Protein AF-A0A3M1MT84-F1 (afdb_monomer_lite)

Radius of gyration: 19.03 Å; chains: 1; bounding box: 45×24×56 Å

Foldseek 3Di:
DFKWKDWAPDIDRDAPDKDWDDDPVDLKIKIKTWHAQPDDDVNAACQDDPDHPHDWQTWIWIWDDDPDTDTPDTFTFPDWDPDVRIMTMTIHPCVVLQVDWFWDWDQKDKPVRLCVRLPPDDDDDPDIDTPGIDTGDRDRSSVSD

Sequence (145 aa):
MVSEIQVGDFTFAGAAKVLATSSWETLTDTAQITFPRKIKWEGRNLASGADPLLKRLDPVTVSLGYGESEIIYQGYVRDIGADTPVTVSAEDAMYLLKQKEVSGSWKDATLSEVLGAICPIPFKVLREIQLGPVRLDKVNAAEAL

Secondary structure (DSSP, 8-state):
-EEEEEETTEEES--SEEEEE--TTSSS-EEEEEPPTT--BTTB-SS-SSS-SS-TT-EEEEEEESSS-EEEEEEEEEEE--SSS-EEEEE-THHHHTT-EEEEEEEEEEHHHHHHHH-SS----SS--EEEEEEEEEEETTT--

pLDDT: mean 83.12, std 10.2, range [52.5, 94.31]

Structure (mmCIF, N/CA/C/O backbone):
data_AF-A0A3M1MT84-F1
#
_entry.id   AF-A0A3M1MT84-F1
#
loop_
_atom_site.group_PDB
_atom_site.id
_atom_site.type_symbol
_atom_site.label_atom_id
_atom_site.label_alt_id
_atom_site.label_comp_id
_atom_site.label_asym_id
_atom_site.label_entity_id
_atom_site.label_seq_id
_atom_site.pdbx_PDB_ins_code
_atom_site.Cartn_x
_atom_site.Cartn_y
_atom_site.Cartn_z
_atom_site.occupancy
_atom_site.B_iso_or_equiv
_atom_site.auth_seq_id
_atom_site.auth_comp_id
_atom_site.auth_asym_id
_atom_site.auth_atom_id
_atom_site.pdbx_PDB_model_num
ATOM 1 N N . MET A 1 1 ? 23.561 -3.990 -9.602 1.00 61.94 1 MET A N 1
ATOM 2 C CA . MET A 1 1 ? 22.319 -3.491 -8.987 1.00 61.94 1 MET A CA 1
ATOM 3 C C . MET A 1 1 ? 21.226 -4.432 -9.433 1.00 61.94 1 MET A C 1
ATOM 5 O O . MET A 1 1 ? 21.012 -4.541 -10.634 1.00 61.94 1 MET A O 1
ATOM 9 N N . VAL A 1 2 ? 20.660 -5.190 -8.502 1.00 65.88 2 VAL A N 1
ATOM 10 C CA . VAL A 1 2 ? 19.512 -6.057 -8.764 1.00 65.88 2 VAL A CA 1
ATOM 11 C C . VAL A 1 2 ? 18.292 -5.278 -8.304 1.00 65.88 2 VAL A C 1
ATOM 13 O O . VAL A 1 2 ? 18.259 -4.773 -7.181 1.00 65.88 2 VAL A O 1
ATOM 16 N N . SER A 1 3 ? 17.343 -5.102 -9.212 1.00 80.38 3 SER A N 1
ATOM 17 C CA . SER A 1 3 ? 16.058 -4.487 -8.922 1.00 80.38 3 SER A CA 1
ATOM 18 C C . SER A 1 3 ? 14.975 -5.419 -9.416 1.00 80.38 3 SER A C 1
ATOM 20 O O . SER A 1 3 ? 14.953 -5.762 -10.596 1.00 80.38 3 SER A O 1
ATOM 22 N N . GLU A 1 4 ? 14.090 -5.813 -8.519 1.00 86.56 4 GLU A N 1
ATOM 23 C CA . GLU A 1 4 ? 12.916 -6.603 -8.842 1.00 86.56 4 GLU A CA 1
ATOM 24 C C . GLU A 1 4 ? 11.696 -5.843 -8.343 1.00 86.56 4 GLU A C 1
ATOM 26 O O . GLU A 1 4 ? 11.588 -5.493 -7.169 1.00 86.56 4 GLU A O 1
ATOM 31 N N . ILE A 1 5 ? 10.809 -5.511 -9.272 1.00 89.00 5 ILE A N 1
ATOM 32 C CA . ILE A 1 5 ? 9.588 -4.770 -8.987 1.00 89.00 5 ILE A CA 1
ATOM 33 C C . ILE A 1 5 ? 8.434 -5.648 -9.426 1.00 89.00 5 ILE A C 1
ATOM 35 O O . ILE A 1 5 ? 8.277 -5.906 -10.617 1.00 89.00 5 ILE A O 1
ATOM 39 N N . GLN A 1 6 ? 7.625 -6.086 -8.475 1.00 89.44 6 GLN A N 1
ATOM 40 C CA . GLN A 1 6 ? 6.417 -6.846 -8.741 1.00 89.44 6 GLN A CA 1
ATOM 41 C C . GLN A 1 6 ? 5.205 -5.930 -8.589 1.00 89.44 6 GLN A C 1
ATOM 43 O O . GLN A 1 6 ? 5.086 -5.227 -7.586 1.00 89.44 6 GLN A O 1
ATOM 48 N N . VAL A 1 7 ? 4.316 -5.932 -9.580 1.00 88.62 7 VAL A N 1
ATOM 49 C CA . VAL A 1 7 ? 3.013 -5.262 -9.517 1.00 88.62 7 VAL A CA 1
ATOM 50 C C . VAL A 1 7 ? 1.957 -6.236 -10.026 1.00 88.62 7 VAL A C 1
ATOM 52 O O . VAL A 1 7 ? 1.962 -6.594 -11.205 1.00 88.62 7 VAL A O 1
ATOM 55 N N . GLY A 1 8 ? 1.077 -6.685 -9.132 1.00 87.31 8 GLY A N 1
ATOM 56 C CA . GLY A 1 8 ? 0.122 -7.753 -9.416 1.00 87.31 8 GLY A CA 1
ATOM 57 C C . GLY A 1 8 ? 0.838 -9.029 -9.858 1.00 87.31 8 GLY A C 1
ATOM 58 O O . GLY A 1 8 ? 1.747 -9.519 -9.181 1.00 87.31 8 GLY A O 1
ATOM 59 N N . ASP A 1 9 ? 0.451 -9.526 -11.030 1.00 85.12 9 ASP A N 1
ATOM 60 C CA . ASP A 1 9 ? 1.017 -10.732 -11.643 1.00 85.12 9 ASP A CA 1
ATOM 61 C C . ASP A 1 9 ? 2.282 -10.457 -12.483 1.00 85.12 9 ASP A C 1
ATOM 63 O O . ASP A 1 9 ? 2.843 -11.374 -13.086 1.00 85.12 9 ASP A O 1
ATOM 67 N N . PHE A 1 10 ? 2.744 -9.203 -12.554 1.00 84.75 10 PHE A N 1
ATOM 68 C CA . PHE A 1 10 ? 3.844 -8.794 -13.428 1.00 84.75 10 PHE A CA 1
ATOM 69 C C . PHE A 1 10 ? 5.119 -8.491 -12.647 1.00 84.75 10 PHE A C 1
ATOM 71 O O . PHE A 1 10 ? 5.107 -7.713 -11.693 1.00 84.75 10 PHE A O 1
ATOM 78 N N . THR A 1 11 ? 6.239 -9.032 -13.129 1.00 85.88 11 THR A N 1
ATOM 79 C CA . THR A 1 11 ? 7.577 -8.762 -12.590 1.00 85.88 11 THR A CA 1
ATOM 80 C C . THR A 1 11 ? 8.404 -7.958 -13.586 1.00 85.88 11 THR A C 1
ATOM 82 O O . THR A 1 11 ? 8.573 -8.337 -14.746 1.00 85.88 11 THR A O 1
ATOM 85 N N . PHE A 1 12 ? 8.971 -6.853 -13.115 1.00 84.06 12 PHE A N 1
ATOM 86 C CA . PHE A 1 12 ? 9.827 -5.954 -13.873 1.00 84.06 12 PHE A CA 1
ATOM 87 C C . PHE A 1 12 ? 11.248 -5.994 -13.309 1.00 84.06 12 PHE A C 1
ATOM 89 O O . PHE A 1 12 ? 11.468 -5.755 -12.123 1.00 84.06 12 PHE A O 1
ATOM 96 N N . ALA A 1 13 ? 12.232 -6.215 -14.184 1.00 81.69 13 ALA A N 1
ATOM 97 C CA . ALA A 1 13 ? 13.655 -6.227 -13.824 1.00 81.69 13 ALA A CA 1
ATOM 98 C C . ALA A 1 13 ? 14.232 -4.828 -13.508 1.00 81.69 13 ALA A C 1
ATOM 100 O O . ALA A 1 13 ? 15.421 -4.681 -13.227 1.00 81.69 13 ALA A O 1
ATOM 101 N N . GLY A 1 14 ? 13.417 -3.775 -13.604 1.00 79.50 14 GLY A N 1
ATOM 102 C CA . GLY A 1 14 ? 13.818 -2.416 -13.269 1.00 79.50 14 GLY A CA 1
ATOM 103 C C . GLY A 1 14 ? 12.774 -1.370 -13.647 1.00 79.50 14 GLY A C 1
ATOM 104 O O . GLY A 1 14 ? 11.889 -1.603 -14.471 1.00 79.50 14 GLY A O 1
ATOM 105 N N . ALA A 1 15 ? 12.911 -0.191 -13.049 1.00 84.75 15 ALA A N 1
ATOM 106 C CA . ALA A 1 15 ? 12.121 0.998 -13.344 1.00 84.75 15 ALA A CA 1
ATOM 107 C C . ALA A 1 15 ? 13.047 2.175 -13.667 1.00 84.75 15 ALA A C 1
ATOM 109 O O . ALA A 1 15 ? 14.227 2.174 -13.320 1.00 84.75 15 ALA A O 1
ATOM 110 N N . ALA A 1 16 ? 12.512 3.194 -14.338 1.00 86.38 16 ALA A N 1
ATOM 111 C CA . ALA A 1 16 ? 13.265 4.410 -14.629 1.00 86.38 16 ALA A CA 1
ATOM 112 C C . ALA A 1 16 ? 13.497 5.239 -13.357 1.00 86.38 16 ALA A C 1
ATOM 114 O O . ALA A 1 16 ? 14.531 5.889 -13.219 1.00 86.38 16 ALA A O 1
ATOM 115 N N . LYS A 1 17 ? 12.531 5.221 -12.434 1.00 88.12 17 LYS A N 1
ATOM 116 C CA . LYS A 1 17 ? 12.632 5.880 -11.134 1.00 88.12 17 LYS A CA 1
ATOM 117 C C . LYS A 1 17 ? 11.783 5.137 -10.113 1.00 88.12 17 LYS A C 1
ATOM 119 O O . LYS A 1 17 ? 10.658 4.755 -10.420 1.00 88.12 17 LYS A O 1
ATOM 124 N N . VAL A 1 18 ? 12.316 4.981 -8.909 1.00 89.75 18 VAL A N 1
ATOM 125 C CA . VAL A 1 18 ? 11.581 4.504 -7.738 1.00 89.75 18 VAL A CA 1
ATOM 126 C C . VAL A 1 18 ? 11.800 5.517 -6.624 1.00 89.75 18 VAL A C 1
ATOM 128 O O . VAL A 1 18 ? 12.937 5.894 -6.346 1.00 89.75 18 VAL A O 1
ATOM 131 N N . LEU A 1 19 ? 10.715 5.979 -6.018 1.00 91.00 19 LEU A N 1
ATOM 132 C CA . LEU A 1 19 ? 10.727 6.801 -4.815 1.00 91.00 19 LEU A CA 1
ATOM 133 C C . LEU A 1 19 ? 9.855 6.105 -3.781 1.00 91.00 19 LEU A C 1
ATOM 135 O O . LEU A 1 19 ? 8.657 5.994 -4.004 1.00 91.00 19 LEU A O 1
ATOM 139 N N . ALA A 1 20 ? 10.447 5.643 -2.687 1.00 91.44 20 ALA A N 1
ATOM 140 C CA . ALA A 1 20 ? 9.719 5.157 -1.524 1.00 91.44 20 ALA A CA 1
ATOM 141 C C . ALA A 1 20 ? 9.945 6.146 -0.378 1.00 91.44 20 ALA A C 1
ATOM 143 O O . ALA A 1 20 ? 11.086 6.530 -0.109 1.00 91.44 20 ALA A O 1
ATOM 144 N N . THR A 1 21 ? 8.863 6.571 0.262 1.00 91.44 21 THR A N 1
ATOM 145 C CA . THR A 1 21 ? 8.881 7.539 1.357 1.00 91.44 21 THR A CA 1
ATOM 146 C C . THR A 1 21 ? 8.179 6.925 2.553 1.00 91.44 21 THR A C 1
ATOM 148 O O . THR A 1 21 ? 6.998 6.585 2.460 1.00 91.44 21 THR A O 1
ATOM 151 N N . SER A 1 22 ? 8.907 6.841 3.665 1.00 89.06 22 SER A N 1
ATOM 152 C CA . SER A 1 22 ? 8.388 6.465 4.976 1.00 89.06 22 SER A CA 1
ATOM 153 C C . SER A 1 22 ? 8.663 7.590 5.967 1.00 89.06 22 SER A C 1
ATOM 155 O O . SER A 1 22 ? 9.742 8.191 5.949 1.00 89.06 22 SER A O 1
ATOM 157 N N . SER A 1 23 ? 7.673 7.923 6.789 1.00 86.75 23 SER A N 1
ATOM 158 C CA . SER A 1 23 ? 7.779 8.967 7.806 1.00 86.75 23 SER A CA 1
ATOM 159 C C . SER A 1 23 ? 6.880 8.647 8.989 1.00 86.75 23 SER A C 1
ATOM 161 O O . SER A 1 23 ? 5.754 8.200 8.815 1.00 86.75 23 SER A O 1
ATOM 163 N N . TRP A 1 24 ? 7.354 8.965 10.193 1.00 83.75 24 TRP A N 1
ATOM 164 C CA . TRP A 1 24 ? 6.570 8.867 11.426 1.00 83.75 24 TRP A CA 1
ATOM 165 C C . TRP A 1 24 ? 5.426 9.884 11.502 1.00 83.75 24 TRP A C 1
ATOM 167 O O . TRP A 1 24 ? 4.492 9.701 12.275 1.00 83.75 24 TRP A O 1
ATOM 177 N N . GLU A 1 25 ? 5.500 10.966 10.723 1.00 83.75 25 GLU A N 1
ATOM 178 C CA . GLU A 1 25 ? 4.455 11.996 10.674 1.00 83.75 25 GLU A CA 1
ATOM 179 C C . GLU A 1 25 ? 3.272 11.578 9.793 1.00 83.75 25 GLU A C 1
ATOM 181 O O . GLU A 1 25 ? 2.168 12.105 9.929 1.00 83.75 25 GLU A O 1
ATOM 186 N N . THR A 1 26 ? 3.497 10.640 8.870 1.00 82.75 26 THR A N 1
ATOM 187 C CA . THR A 1 26 ? 2.481 10.153 7.940 1.00 82.75 26 THR A CA 1
ATOM 188 C C . THR A 1 26 ? 2.006 8.778 8.365 1.00 82.75 26 THR A C 1
ATOM 190 O O . THR A 1 26 ? 2.811 7.877 8.550 1.00 82.75 26 THR A O 1
ATOM 193 N N . LEU A 1 27 ? 0.689 8.585 8.432 1.00 82.12 27 LEU A N 1
ATOM 194 C CA . LEU A 1 27 ? 0.087 7.295 8.789 1.00 82.12 27 LEU A CA 1
ATOM 195 C C . LEU A 1 27 ? 0.434 6.163 7.803 1.00 82.12 27 LEU A C 1
ATOM 197 O O . LEU A 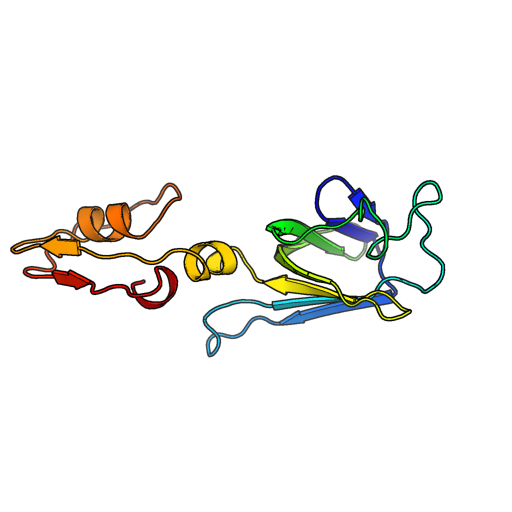1 27 ? 0.268 4.996 8.134 1.00 82.12 27 LEU A O 1
ATOM 201 N N . THR A 1 28 ? 0.852 6.509 6.582 1.00 87.69 28 THR A N 1
ATOM 202 C CA . THR A 1 28 ? 1.072 5.550 5.495 1.00 87.69 28 THR A CA 1
ATOM 203 C C . THR A 1 28 ? 2.326 5.832 4.713 1.00 87.69 28 THR A C 1
ATOM 205 O O . THR A 1 28 ? 2.525 6.965 4.258 1.00 87.69 28 THR A O 1
ATOM 208 N N . ASP A 1 29 ? 3.0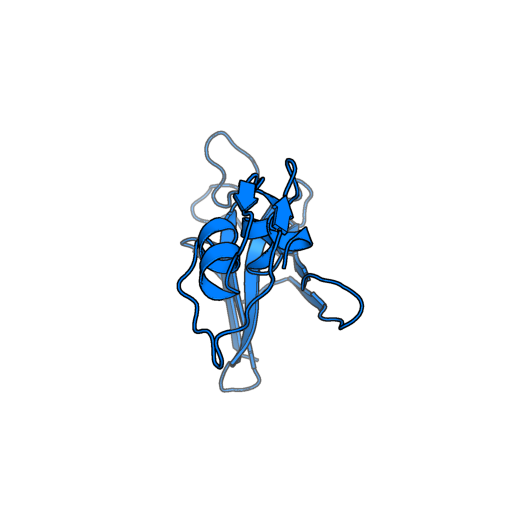72 4.772 4.441 1.00 91.69 29 ASP A N 1
ATOM 209 C CA . ASP A 1 29 ? 4.190 4.809 3.518 1.00 91.69 29 ASP A CA 1
ATOM 210 C C . ASP A 1 29 ? 3.686 4.879 2.073 1.00 91.69 29 ASP A C 1
ATOM 212 O O . ASP A 1 29 ? 2.680 4.271 1.684 1.00 91.69 29 ASP A O 1
ATOM 216 N N . THR A 1 30 ? 4.412 5.625 1.247 1.00 93.31 30 THR A N 1
ATOM 217 C CA . THR A 1 30 ? 4.051 5.849 -0.157 1.00 93.31 30 THR A CA 1
ATOM 218 C C . THR A 1 30 ? 5.192 5.445 -1.071 1.00 93.31 30 THR A C 1
ATOM 220 O O . THR A 1 30 ? 6.363 5.646 -0.746 1.00 93.31 30 THR A O 1
ATOM 223 N N . ALA A 1 31 ? 4.854 4.914 -2.243 1.00 93.38 31 ALA A N 1
ATOM 224 C CA . ALA A 1 31 ? 5.823 4.672 -3.296 1.00 93.38 31 ALA A CA 1
ATOM 225 C C . ALA A 1 31 ? 5.344 5.215 -4.642 1.00 93.38 31 ALA A C 1
ATOM 227 O O . ALA A 1 31 ? 4.166 5.145 -4.988 1.00 93.38 31 ALA A O 1
ATOM 228 N N . GLN A 1 32 ? 6.282 5.739 -5.425 1.00 92.81 32 GLN A N 1
ATOM 229 C CA . GLN A 1 32 ? 6.085 6.102 -6.821 1.00 92.81 32 GLN A CA 1
ATOM 230 C C . GLN A 1 32 ? 7.088 5.358 -7.691 1.00 92.81 32 GLN A C 1
ATOM 232 O O . GLN A 1 32 ? 8.303 5.483 -7.519 1.00 92.81 32 GLN A O 1
ATOM 237 N N . ILE A 1 33 ? 6.562 4.604 -8.650 1.00 90.12 33 ILE A N 1
ATOM 238 C CA . ILE A 1 33 ? 7.334 3.798 -9.591 1.00 90.12 33 ILE A CA 1
ATOM 239 C C . ILE A 1 33 ? 7.075 4.344 -10.992 1.00 90.12 33 ILE A C 1
ATOM 241 O O . ILE A 1 33 ? 5.957 4.276 -11.500 1.00 90.12 33 ILE A O 1
ATOM 245 N N . THR A 1 34 ? 8.106 4.886 -11.633 1.00 88.81 34 THR A N 1
ATOM 246 C CA . THR A 1 34 ? 8.027 5.389 -13.008 1.00 88.81 34 THR A CA 1
ATOM 247 C C . THR A 1 34 ? 8.661 4.389 -13.964 1.00 88.81 34 THR A C 1
ATOM 249 O O . THR A 1 34 ? 9.857 4.093 -13.883 1.00 88.81 34 THR A O 1
ATOM 252 N N . PHE A 1 35 ? 7.875 3.909 -14.920 1.00 84.19 35 PHE A N 1
ATOM 253 C CA . PHE A 1 35 ? 8.307 2.959 -15.937 1.00 84.19 35 PHE A CA 1
ATOM 254 C C . PHE A 1 35 ? 8.848 3.669 -17.188 1.00 84.19 35 PHE A C 1
ATOM 256 O O . PHE A 1 35 ? 8.332 4.711 -17.588 1.00 84.19 35 PHE A O 1
ATOM 263 N N . PRO A 1 36 ? 9.877 3.132 -17.863 1.00 80.56 36 PRO A N 1
ATOM 264 C CA . PRO A 1 36 ? 10.394 3.724 -19.093 1.00 80.56 36 PRO A CA 1
ATOM 265 C C . PRO A 1 36 ? 9.356 3.735 -20.232 1.00 80.56 36 PRO A C 1
ATOM 267 O O . PRO A 1 36 ? 8.529 2.837 -20.370 1.00 80.56 36 PRO A O 1
ATOM 270 N N . ARG A 1 37 ? 9.447 4.741 -21.119 1.00 68.06 37 ARG A N 1
ATOM 271 C CA . ARG A 1 37 ? 8.473 5.044 -22.196 1.00 68.06 37 ARG A CA 1
ATOM 272 C C . ARG A 1 37 ? 8.168 3.909 -23.194 1.00 68.06 37 ARG A C 1
ATOM 274 O O . ARG A 1 37 ? 7.253 4.055 -23.996 1.00 68.06 37 ARG A O 1
ATOM 281 N N . LYS A 1 38 ? 8.945 2.823 -23.211 1.00 60.59 38 LYS A N 1
ATOM 282 C CA . LYS A 1 38 ? 8.845 1.732 -24.200 1.00 60.59 38 LYS A CA 1
ATOM 283 C C . LYS A 1 38 ? 8.443 0.381 -23.601 1.00 60.59 38 LYS A C 1
ATOM 285 O O . LYS A 1 38 ? 8.669 -0.640 -24.243 1.00 60.59 38 LYS A O 1
ATOM 290 N N . ILE A 1 39 ? 7.846 0.342 -22.411 1.00 62.19 39 ILE A N 1
ATOM 291 C CA . ILE A 1 39 ? 7.312 -0.922 -21.892 1.00 62.19 39 ILE A CA 1
ATOM 292 C C . ILE A 1 39 ? 5.950 -1.185 -22.540 1.00 62.19 39 ILE A C 1
ATOM 294 O O . ILE A 1 39 ? 4.917 -0.695 -22.096 1.00 62.19 39 ILE A O 1
ATOM 298 N N . LYS A 1 40 ? 5.974 -1.950 -23.633 1.00 56.69 40 LYS A N 1
ATOM 299 C CA . LYS A 1 40 ? 4.821 -2.724 -24.096 1.00 56.69 40 LYS A CA 1
ATOM 300 C C . LYS A 1 40 ? 5.023 -4.135 -23.569 1.00 56.69 40 LYS A C 1
ATOM 302 O O . LYS A 1 40 ? 5.986 -4.784 -23.969 1.00 56.69 40 LYS A O 1
ATOM 307 N N . TRP A 1 41 ? 4.151 -4.593 -22.683 1.00 58.66 41 TRP A N 1
ATOM 308 C CA . TRP A 1 41 ? 4.163 -5.983 -22.237 1.00 58.66 41 TRP A CA 1
ATOM 309 C C . TRP A 1 41 ? 3.155 -6.746 -23.097 1.00 58.66 41 TRP A C 1
ATOM 311 O O . TRP A 1 41 ? 1.987 -6.368 -23.155 1.00 58.66 41 TRP A O 1
ATOM 321 N N . GLU A 1 42 ? 3.627 -7.724 -23.874 1.00 52.56 42 GLU A N 1
ATOM 322 C CA . GLU A 1 42 ? 2.797 -8.543 -24.781 1.00 52.56 42 GLU A CA 1
ATOM 323 C C . GLU A 1 42 ? 1.899 -7.745 -25.756 1.00 52.56 42 GLU A C 1
ATOM 325 O O . GLU A 1 42 ? 0.800 -8.157 -26.118 1.00 52.56 42 GLU A O 1
ATOM 330 N N . GLY A 1 43 ? 2.346 -6.560 -26.188 1.00 54.72 43 GLY A N 1
ATOM 331 C CA . GLY A 1 43 ? 1.576 -5.697 -27.094 1.00 54.72 43 GLY A CA 1
ATOM 332 C C . GLY A 1 43 ? 0.423 -4.923 -26.437 1.00 54.72 43 GLY A C 1
ATOM 333 O O . GLY A 1 43 ? -0.255 -4.168 -27.134 1.00 54.72 43 GLY A O 1
ATOM 334 N N . ARG A 1 44 ? 0.234 -5.045 -25.115 1.00 57.47 44 ARG A N 1
ATOM 335 C CA . ARG A 1 44 ? -0.742 -4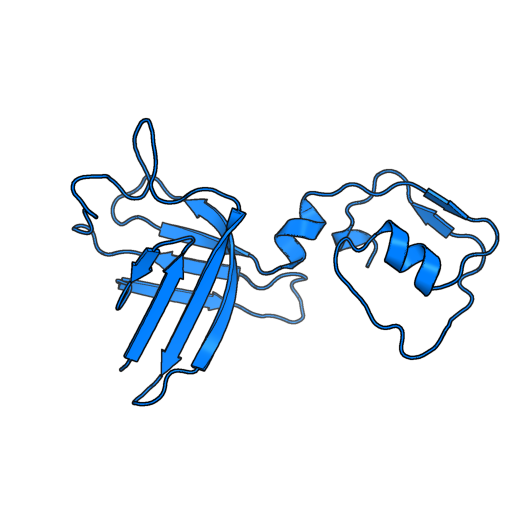.285 -24.320 1.00 57.47 44 ARG A CA 1
ATOM 336 C C . ARG A 1 44 ? -0.074 -3.099 -23.616 1.00 57.47 44 ARG A C 1
ATOM 338 O O . ARG A 1 44 ? 1.115 -3.130 -23.288 1.00 57.47 44 ARG A O 1
ATOM 345 N N . ASN A 1 45 ? -0.840 -2.030 -23.406 1.00 62.91 45 ASN A N 1
ATOM 346 C CA . ASN A 1 45 ? -0.386 -0.882 -22.623 1.00 62.91 45 ASN A CA 1
ATOM 347 C C . ASN A 1 45 ? -0.554 -1.178 -21.126 1.00 62.91 45 ASN A C 1
ATOM 349 O O . ASN A 1 45 ? -1.549 -1.773 -20.720 1.00 62.91 45 ASN A O 1
ATOM 353 N N . LEU A 1 46 ? 0.379 -0.692 -20.306 1.00 65.38 46 LEU A N 1
ATOM 354 C CA . LEU A 1 46 ? 0.356 -0.863 -18.847 1.00 65.38 46 LEU A CA 1
ATOM 355 C C . LEU A 1 46 ? -0.899 -0.263 -18.185 1.00 65.38 46 LEU A C 1
ATOM 357 O O . LEU A 1 46 ? -1.440 -0.857 -17.260 1.00 65.38 46 LEU A O 1
ATOM 361 N N . ALA A 1 47 ? -1.358 0.894 -18.676 1.00 58.97 47 ALA A N 1
ATOM 362 C CA . ALA A 1 47 ? -2.375 1.721 -18.018 1.00 58.97 47 ALA A CA 1
ATOM 363 C C . ALA A 1 47 ? -3.620 2.033 -18.873 1.00 58.97 47 ALA A C 1
ATOM 365 O O . ALA A 1 47 ? -4.592 2.576 -18.358 1.00 58.97 47 ALA A O 1
ATOM 366 N N . SER A 1 48 ? -3.606 1.764 -20.185 1.00 54.22 48 SER A N 1
ATOM 367 C CA . SER A 1 48 ? -4.606 2.334 -21.109 1.00 54.22 48 SER A CA 1
ATOM 368 C C . SER A 1 48 ? -5.175 1.307 -22.089 1.00 54.22 48 SER A C 1
ATOM 370 O O . SER A 1 48 ? -4.464 0.810 -22.961 1.00 54.22 48 SER A O 1
ATOM 372 N N . GLY A 1 49 ? -6.476 1.033 -21.992 1.00 55.59 49 GLY A N 1
ATOM 373 C CA . GLY A 1 49 ? -7.208 0.110 -22.863 1.00 55.59 49 GLY A CA 1
ATOM 374 C C . GLY A 1 49 ? -8.447 -0.466 -22.171 1.00 55.59 49 GLY A C 1
ATOM 375 O O . GLY A 1 49 ? -8.740 -0.106 -21.036 1.00 55.59 49 GLY A O 1
ATOM 376 N N . ALA A 1 50 ? -9.166 -1.366 -22.848 1.00 52.50 50 ALA A N 1
ATOM 377 C CA . ALA A 1 50 ? -10.324 -2.065 -22.275 1.00 52.50 50 ALA A CA 1
ATOM 378 C C . ALA A 1 50 ? -9.944 -3.101 -21.191 1.00 52.50 50 ALA A C 1
ATOM 380 O O . ALA A 1 50 ? -10.792 -3.470 -20.386 1.00 52.50 50 ALA A O 1
ATOM 381 N N . ASP A 1 51 ? -8.679 -3.539 -21.158 1.00 58.78 51 ASP A N 1
ATOM 382 C CA . ASP A 1 51 ? -8.108 -4.432 -20.139 1.00 58.78 51 ASP A CA 1
ATOM 383 C C . ASP A 1 51 ? -6.689 -3.945 -19.778 1.00 58.78 51 ASP A C 1
ATOM 385 O O . ASP A 1 51 ? -5.712 -4.361 -20.412 1.00 58.78 51 ASP A O 1
ATOM 389 N N . PRO A 1 52 ? -6.562 -2.966 -18.860 1.00 68.06 52 PRO A N 1
ATOM 390 C CA . PRO A 1 52 ? -5.260 -2.501 -18.398 1.00 68.06 52 PRO A CA 1
ATOM 391 C C . PRO A 1 52 ? -4.563 -3.624 -17.626 1.00 68.06 52 PRO A C 1
ATOM 393 O O . PRO A 1 52 ? -5.194 -4.330 -16.838 1.00 68.06 52 PRO A O 1
ATOM 396 N N . LEU A 1 53 ? -3.259 -3.784 -17.863 1.00 73.81 53 LEU A N 1
ATOM 397 C CA . LEU A 1 53 ? -2.455 -4.814 -17.200 1.00 73.81 53 LEU A CA 1
ATOM 398 C C . LEU A 1 53 ? -2.356 -4.569 -15.695 1.00 73.81 53 LEU A C 1
ATOM 400 O O . LEU A 1 53 ? -2.388 -5.516 -14.923 1.00 73.81 53 LEU A O 1
ATOM 404 N N . LEU A 1 54 ? -2.249 -3.301 -15.302 1.00 82.69 54 LEU A N 1
ATOM 405 C CA . LEU A 1 54 ? -2.182 -2.892 -13.907 1.00 82.69 54 LEU A CA 1
ATOM 406 C C . LEU A 1 54 ? -3.527 -2.310 -13.482 1.00 82.69 54 LEU A C 1
ATOM 408 O O . LEU A 1 54 ? -4.139 -1.520 -14.212 1.00 82.69 54 LEU A O 1
ATOM 412 N N . LYS A 1 55 ? -3.981 -2.678 -12.289 1.00 86.06 55 LYS A N 1
ATOM 413 C CA . LYS A 1 55 ? -5.253 -2.248 -11.708 1.00 86.06 55 LYS A CA 1
ATOM 414 C C . LYS A 1 55 ? -5.015 -1.661 -10.321 1.00 86.06 55 LYS A C 1
ATOM 416 O O . LYS A 1 55 ? -4.001 -1.896 -9.666 1.00 86.06 55 LYS A O 1
ATOM 421 N N . ARG A 1 56 ? -5.960 -0.832 -9.870 1.00 88.69 56 ARG A N 1
ATOM 422 C CA . ARG A 1 56 ? -5.982 -0.400 -8.465 1.00 88.69 56 ARG A CA 1
ATOM 423 C C . ARG A 1 56 ? -6.143 -1.626 -7.575 1.00 88.69 56 ARG A C 1
ATOM 425 O O . ARG A 1 56 ? -6.827 -2.561 -7.977 1.00 88.69 56 ARG A O 1
ATOM 432 N N . LEU A 1 57 ? -5.569 -1.562 -6.374 1.00 89.00 57 LEU A N 1
ATOM 433 C CA . LEU A 1 57 ? -5.479 -2.663 -5.408 1.00 89.00 57 LEU A CA 1
ATOM 434 C C . LEU A 1 57 ? -4.534 -3.807 -5.799 1.00 89.00 57 LEU A C 1
ATOM 436 O O . LEU A 1 57 ? -4.415 -4.751 -5.021 1.00 89.00 57 LEU A O 1
ATOM 440 N N . ASP A 1 58 ? -3.819 -3.729 -6.924 1.00 91.44 58 ASP A N 1
ATOM 441 C CA . ASP A 1 58 ? -2.787 -4.727 -7.213 1.00 91.44 58 ASP A CA 1
ATOM 442 C C . ASP A 1 58 ? -1.666 -4.647 -6.164 1.00 91.44 58 ASP A C 1
ATOM 444 O O . ASP A 1 58 ? -1.229 -3.539 -5.830 1.00 91.44 58 ASP A O 1
ATOM 448 N N . PRO A 1 59 ? -1.186 -5.785 -5.630 1.00 92.81 59 PRO A N 1
ATOM 449 C CA . PRO A 1 59 ? -0.072 -5.799 -4.693 1.00 92.81 59 PRO A CA 1
ATOM 450 C C . PRO A 1 59 ? 1.209 -5.325 -5.381 1.00 92.81 59 PRO A C 1
ATOM 452 O O . PRO A 1 59 ? 1.480 -5.668 -6.531 1.00 92.81 59 PRO A O 1
ATOM 455 N N . VAL A 1 60 ? 2.005 -4.542 -4.664 1.00 93.50 60 VAL A N 1
ATOM 456 C CA . VAL A 1 60 ? 3.271 -3.979 -5.128 1.00 93.50 60 VAL A CA 1
ATOM 457 C C . VAL A 1 60 ? 4.366 -4.402 -4.165 1.00 93.50 60 VAL A C 1
ATOM 459 O O . VAL A 1 60 ? 4.269 -4.135 -2.968 1.00 93.50 60 VAL A O 1
ATOM 462 N N . THR A 1 61 ? 5.431 -4.985 -4.700 1.00 93.75 61 THR A N 1
ATOM 463 C CA . THR A 1 61 ? 6.653 -5.290 -3.952 1.00 93.75 61 THR A CA 1
ATOM 464 C C . THR A 1 61 ? 7.833 -4.695 -4.695 1.00 93.75 61 THR A C 1
ATOM 466 O O . THR A 1 61 ? 8.000 -4.914 -5.896 1.00 93.75 61 THR A O 1
ATOM 469 N N . VAL A 1 62 ? 8.657 -3.930 -3.986 1.00 92.06 62 VAL A N 1
ATOM 470 C CA . VAL A 1 62 ? 9.882 -3.352 -4.534 1.00 92.06 62 VAL A CA 1
ATOM 471 C C . VAL A 1 62 ? 11.064 -3.912 -3.765 1.00 92.06 62 VAL A C 1
ATOM 473 O O . VAL A 1 62 ? 11.235 -3.622 -2.580 1.00 92.06 62 VAL A O 1
ATOM 476 N N . SER A 1 63 ? 11.901 -4.658 -4.476 1.00 91.94 63 SER A N 1
ATOM 477 C CA . SER A 1 63 ? 13.131 -5.237 -3.959 1.0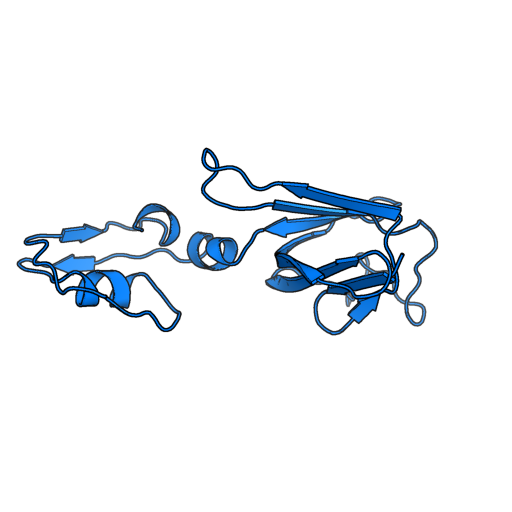0 91.94 63 SER A CA 1
ATOM 478 C C . SER A 1 63 ? 14.331 -4.612 -4.660 1.00 91.94 63 SER A C 1
ATOM 480 O O . SER A 1 63 ? 14.433 -4.655 -5.889 1.00 91.94 63 SER A O 1
ATOM 482 N N . LEU A 1 64 ? 15.252 -4.024 -3.899 1.00 89.62 64 LEU A N 1
ATOM 483 C CA . LEU A 1 64 ? 16.465 -3.395 -4.428 1.00 89.62 64 LEU A CA 1
ATOM 484 C C . LEU A 1 64 ? 17.697 -3.910 -3.684 1.00 89.62 64 LEU A C 1
ATOM 486 O O . LEU A 1 64 ? 17.643 -4.192 -2.491 1.00 89.62 64 LEU A O 1
ATOM 490 N N . GLY A 1 65 ? 18.834 -3.982 -4.376 1.00 85.56 65 GLY A N 1
ATOM 491 C CA . GLY A 1 65 ? 20.107 -4.247 -3.716 1.00 85.56 65 GLY A CA 1
ATOM 492 C C . GLY A 1 65 ? 21.330 -4.276 -4.630 1.00 85.56 65 GLY A C 1
ATOM 493 O O . GLY A 1 65 ? 21.255 -4.253 -5.867 1.00 85.56 65 GLY A O 1
ATOM 494 N N . TYR A 1 66 ? 22.503 -4.305 -4.004 1.00 82.62 66 TYR A N 1
ATOM 495 C CA . TYR A 1 66 ? 23.797 -4.415 -4.675 1.00 82.62 66 TYR A CA 1
ATOM 496 C C . TYR A 1 66 ? 24.325 -5.848 -4.539 1.00 82.62 66 TYR A C 1
ATOM 498 O O . TYR A 1 66 ? 25.206 -6.115 -3.733 1.00 82.62 66 TYR A O 1
ATOM 506 N N . GLY A 1 67 ? 23.785 -6.766 -5.345 1.00 82.06 67 GLY A N 1
ATOM 507 C CA . GLY A 1 67 ? 24.097 -8.197 -5.272 1.00 82.06 67 GLY A CA 1
ATOM 508 C C . GLY A 1 67 ? 22.855 -8.967 -4.849 1.00 82.06 67 GLY A C 1
ATOM 509 O O . GLY A 1 67 ? 22.058 -9.330 -5.709 1.00 82.06 67 GLY A O 1
ATOM 510 N N . GLU A 1 68 ? 22.670 -9.142 -3.544 1.00 83.06 68 GLU A N 1
ATOM 511 C CA . GLU A 1 68 ? 21.413 -9.623 -2.960 1.00 83.06 68 GLU A CA 1
ATOM 512 C C . GLU A 1 68 ? 20.400 -8.472 -2.876 1.00 83.06 68 GLU A C 1
ATOM 514 O O . GLU A 1 68 ? 20.780 -7.324 -2.633 1.00 83.06 68 GLU A O 1
ATOM 519 N N . SER A 1 69 ? 19.126 -8.760 -3.147 1.00 85.12 69 SER A N 1
ATOM 520 C CA . SER A 1 69 ? 18.027 -7.791 -3.113 1.00 85.12 69 SER A CA 1
ATOM 521 C C . SER A 1 69 ? 17.209 -7.946 -1.837 1.00 85.12 69 SER A C 1
ATOM 523 O O . SER A 1 69 ? 16.819 -9.060 -1.494 1.00 85.12 69 SER A O 1
ATOM 525 N N . GLU A 1 70 ? 16.874 -6.829 -1.200 1.00 89.12 70 GLU A N 1
ATOM 526 C CA . GLU A 1 70 ? 15.983 -6.779 -0.041 1.00 89.12 70 GLU A CA 1
ATOM 527 C C . GLU A 1 70 ? 14.702 -6.021 -0.389 1.00 89.12 70 GLU A C 1
ATOM 529 O O . GLU A 1 70 ? 14.720 -5.099 -1.210 1.00 89.12 70 GLU A O 1
ATOM 534 N N . ILE A 1 71 ? 13.589 -6.404 0.241 1.00 91.25 71 ILE A N 1
ATOM 535 C CA . ILE A 1 71 ? 12.312 -5.702 0.094 1.00 91.25 71 ILE A CA 1
ATOM 536 C C . ILE A 1 71 ? 12.424 -4.360 0.814 1.00 91.25 71 ILE A C 1
ATOM 538 O O . ILE A 1 71 ? 12.555 -4.312 2.035 1.00 91.25 71 ILE A O 1
ATOM 542 N N . ILE A 1 72 ? 12.340 -3.271 0.054 1.00 90.81 72 ILE A N 1
ATOM 543 C CA . ILE A 1 72 ? 12.377 -1.905 0.592 1.00 90.81 72 ILE A CA 1
ATOM 544 C C . ILE A 1 72 ? 10.985 -1.288 0.727 1.00 90.81 72 ILE A C 1
ATOM 546 O O . ILE A 1 72 ? 10.822 -0.274 1.399 1.00 90.81 72 ILE A O 1
ATOM 550 N N . TYR A 1 73 ? 9.992 -1.860 0.046 1.00 92.94 73 TYR A N 1
ATOM 551 C CA . TYR A 1 73 ? 8.621 -1.375 0.070 1.00 92.94 73 TYR A CA 1
ATOM 552 C C . TYR A 1 73 ? 7.645 -2.485 -0.312 1.00 92.94 73 TYR A C 1
ATOM 554 O O . TYR A 1 73 ? 7.884 -3.236 -1.263 1.00 92.94 73 TYR A O 1
ATOM 562 N N . GLN A 1 74 ? 6.518 -2.533 0.396 1.00 94.31 74 GLN A N 1
ATOM 563 C CA . GLN A 1 74 ? 5.406 -3.422 0.098 1.00 94.31 74 GLN A CA 1
ATOM 564 C C . GLN A 1 74 ? 4.083 -2.682 0.310 1.00 94.31 74 GLN A C 1
ATOM 566 O O . GLN A 1 74 ? 3.884 -2.019 1.326 1.00 94.31 74 GLN A O 1
ATOM 571 N N . GLY A 1 75 ? 3.171 -2.799 -0.648 1.00 93.31 75 GLY A N 1
ATOM 572 C CA . GLY A 1 75 ? 1.912 -2.068 -0.617 1.00 93.31 75 GLY A CA 1
ATOM 573 C C . GLY A 1 75 ? 0.966 -2.475 -1.734 1.00 93.31 75 GLY A C 1
ATOM 574 O O . GLY A 1 75 ? 1.025 -3.592 -2.241 1.00 93.31 75 GLY A O 1
ATOM 575 N N . TYR A 1 76 ? 0.092 -1.553 -2.110 1.00 93.69 76 TYR A N 1
ATOM 576 C CA . TYR A 1 76 ? -0.959 -1.733 -3.098 1.00 93.69 76 TYR A CA 1
ATOM 577 C C . TYR A 1 76 ? -1.041 -0.520 -4.022 1.00 93.69 76 TYR A C 1
ATOM 579 O O . TYR A 1 76 ? -0.838 0.621 -3.599 1.00 93.69 76 TYR A O 1
ATOM 587 N N . VAL A 1 77 ? -1.387 -0.748 -5.289 1.00 93.12 77 VAL A N 1
ATOM 588 C CA . VAL A 1 77 ? -1.591 0.327 -6.265 1.00 93.12 77 VAL A CA 1
ATOM 589 C C . VAL A 1 77 ? -2.777 1.196 -5.850 1.00 93.12 77 VAL A C 1
ATOM 591 O O . VAL A 1 77 ? -3.928 0.750 -5.835 1.00 93.12 77 VAL A O 1
ATOM 594 N N . ARG A 1 78 ? -2.499 2.473 -5.586 1.00 92.50 78 ARG A N 1
ATOM 595 C CA . ARG A 1 78 ? -3.507 3.508 -5.347 1.00 92.50 78 ARG A CA 1
ATOM 596 C C . ARG A 1 78 ? -3.998 4.105 -6.657 1.00 92.50 78 ARG A C 1
ATOM 598 O O . ARG A 1 78 ? -5.201 4.291 -6.842 1.00 92.50 78 ARG A O 1
ATOM 605 N N . ASP A 1 79 ? -3.066 4.458 -7.537 1.00 90.38 79 ASP A N 1
ATOM 606 C CA . ASP A 1 79 ? -3.379 5.123 -8.797 1.00 90.38 79 ASP A CA 1
ATOM 607 C C . ASP A 1 79 ? -2.327 4.856 -9.873 1.00 90.38 79 ASP A C 1
ATOM 609 O O . ASP A 1 79 ? -1.156 4.607 -9.577 1.00 90.38 79 ASP A O 1
ATOM 613 N N . ILE A 1 80 ? -2.757 4.921 -11.131 1.00 87.69 80 ILE A N 1
ATOM 614 C CA . ILE A 1 80 ? -1.911 4.679 -12.296 1.00 87.69 80 ILE A CA 1
ATOM 615 C C . ILE A 1 80 ? -2.055 5.884 -13.221 1.00 87.69 80 ILE A C 1
ATOM 617 O O . ILE A 1 80 ? -3.111 6.111 -13.811 1.00 87.69 80 ILE A O 1
ATOM 621 N N . GLY A 1 81 ? -0.976 6.649 -13.360 1.00 81.69 81 GLY A N 1
ATOM 622 C CA . GLY A 1 81 ? -0.914 7.780 -14.273 1.00 81.69 81 GLY A CA 1
ATOM 623 C C . GLY A 1 81 ? -0.984 7.317 -15.727 1.00 81.69 81 GLY A C 1
ATOM 624 O O . GLY A 1 81 ? -0.251 6.417 -16.140 1.00 81.69 81 GLY A O 1
ATOM 625 N N . ALA A 1 82 ? -1.842 7.967 -16.513 1.00 71.56 82 ALA A N 1
ATOM 626 C CA . ALA A 1 82 ? -2.000 7.706 -17.945 1.00 71.56 82 ALA A CA 1
ATOM 627 C C . ALA A 1 82 ? -0.918 8.383 -18.817 1.00 71.56 82 ALA A C 1
ATOM 629 O O . ALA A 1 82 ? -0.893 8.198 -20.035 1.00 71.56 82 ALA A O 1
ATOM 630 N N . ASP A 1 83 ? -0.027 9.168 -18.208 1.00 70.62 83 ASP A N 1
ATOM 631 C CA . ASP A 1 83 ? 1.033 9.888 -18.906 1.00 70.62 83 ASP A CA 1
ATOM 632 C C . ASP A 1 83 ? 2.167 8.965 -19.372 1.00 70.62 83 ASP A C 1
ATOM 634 O O . ASP A 1 83 ? 2.363 7.855 -18.885 1.00 70.62 83 ASP A O 1
ATOM 638 N N . THR A 1 84 ? 2.946 9.435 -20.349 1.00 72.94 84 THR A N 1
ATOM 639 C CA . THR A 1 84 ? 4.141 8.737 -20.846 1.00 72.94 84 THR A CA 1
ATOM 640 C C . THR A 1 84 ? 5.403 9.512 -20.442 1.00 72.94 84 THR A C 1
ATOM 642 O O . THR A 1 84 ? 5.700 10.557 -21.042 1.00 72.94 84 THR A O 1
ATOM 645 N N . PRO A 1 85 ? 6.237 9.016 -19.508 1.00 78.12 85 PRO A N 1
ATOM 646 C CA . PRO A 1 85 ? 6.271 7.665 -18.923 1.00 78.12 85 PRO A CA 1
ATOM 647 C C . PRO A 1 85 ? 5.178 7.359 -17.880 1.00 78.12 85 PRO A C 1
ATOM 649 O O . PRO A 1 85 ? 4.833 8.225 -17.081 1.00 78.12 85 PRO A O 1
ATOM 652 N N . VAL A 1 86 ? 4.712 6.102 -17.855 1.00 82.94 86 VAL A N 1
ATOM 653 C CA . VAL A 1 86 ? 3.683 5.623 -16.912 1.00 82.94 86 VAL A CA 1
ATOM 654 C C . VAL A 1 86 ? 4.231 5.666 -15.493 1.00 82.94 86 VAL A C 1
ATOM 656 O O . VAL A 1 86 ? 5.325 5.159 -15.231 1.00 82.94 86 VAL A O 1
ATOM 659 N N . THR A 1 87 ? 3.463 6.252 -14.578 1.00 87.88 87 THR A N 1
ATOM 660 C CA . THR A 1 87 ? 3.813 6.329 -13.156 1.00 87.88 87 THR A CA 1
ATOM 661 C C . THR A 1 87 ? 2.747 5.636 -12.327 1.00 87.88 87 THR A C 1
ATOM 663 O O . THR A 1 87 ? 1.569 5.959 -12.434 1.00 87.88 87 THR A O 1
ATOM 666 N N . VAL A 1 88 ? 3.163 4.685 -11.498 1.00 90.00 88 VAL A N 1
ATOM 667 C CA . VAL A 1 88 ? 2.301 3.963 -10.563 1.00 90.00 88 VAL A CA 1
ATOM 668 C C . VAL A 1 88 ? 2.542 4.516 -9.169 1.00 90.00 88 VAL A C 1
ATOM 670 O O . VAL A 1 88 ? 3.678 4.537 -8.695 1.00 90.00 88 VAL A O 1
ATOM 673 N N . SER A 1 89 ? 1.469 4.975 -8.533 1.00 92.94 89 SER A N 1
ATOM 674 C CA . SER A 1 89 ? 1.469 5.397 -7.135 1.00 92.94 89 SER A CA 1
ATOM 675 C C . SER A 1 89 ? 0.918 4.267 -6.276 1.00 92.94 89 SER A C 1
ATOM 677 O O . SER A 1 89 ? -0.177 3.766 -6.541 1.00 92.94 89 SER A O 1
ATOM 679 N N . ALA A 1 90 ? 1.655 3.896 -5.239 1.00 93.88 90 ALA A N 1
ATOM 680 C CA . ALA A 1 90 ? 1.288 2.864 -4.285 1.00 93.88 90 ALA A CA 1
ATOM 681 C C . ALA A 1 90 ? 1.277 3.415 -2.854 1.00 93.88 90 ALA A C 1
ATOM 683 O O . ALA A 1 90 ? 2.013 4.350 -2.524 1.00 93.88 90 ALA A O 1
ATOM 684 N N . GLU A 1 91 ? 0.413 2.836 -2.028 1.00 93.69 91 GLU A N 1
ATOM 685 C CA . GLU A 1 91 ? 0.366 3.033 -0.577 1.00 93.69 91 GLU A CA 1
ATOM 686 C C . GLU A 1 91 ? 0.523 1.678 0.121 1.00 93.69 91 GLU A C 1
ATOM 688 O O . GLU A 1 91 ? 0.200 0.643 -0.460 1.00 93.69 91 GLU A O 1
ATOM 693 N N . ASP A 1 92 ? 1.054 1.672 1.340 1.00 92.31 92 ASP A N 1
ATOM 694 C CA . ASP A 1 92 ? 1.217 0.452 2.137 1.00 92.31 92 ASP A CA 1
ATOM 695 C C . ASP A 1 92 ? -0.124 -0.245 2.472 1.00 92.31 92 ASP A C 1
ATOM 697 O O . ASP A 1 92 ? -1.209 0.123 2.010 1.00 92.31 92 ASP A O 1
ATOM 701 N N . ALA A 1 93 ? -0.072 -1.293 3.299 1.00 89.25 93 ALA A N 1
ATOM 702 C CA . ALA A 1 93 ? -1.256 -2.068 3.671 1.00 89.25 93 ALA A CA 1
ATOM 703 C C . ALA A 1 93 ? -2.371 -1.240 4.338 1.00 89.25 93 ALA A C 1
ATOM 705 O O . ALA A 1 93 ? -3.543 -1.628 4.275 1.00 89.25 93 ALA A O 1
ATOM 706 N N . MET A 1 94 ? -2.047 -0.082 4.916 1.00 88.25 94 MET A N 1
ATOM 707 C CA . MET A 1 94 ? -3.032 0.820 5.506 1.00 88.25 94 MET A CA 1
ATOM 708 C C . MET A 1 94 ? -4.001 1.378 4.452 1.00 88.25 94 MET A C 1
ATOM 710 O O . MET A 1 94 ? -5.126 1.750 4.785 1.00 88.25 94 MET A O 1
ATOM 714 N N . TYR A 1 95 ? -3.636 1.371 3.165 1.00 88.56 95 TYR A N 1
ATOM 715 C CA . TYR A 1 95 ? -4.544 1.719 2.070 1.00 88.56 95 TYR A CA 1
ATOM 716 C C . TYR A 1 95 ? -5.833 0.885 2.059 1.00 88.56 95 TYR A C 1
ATOM 718 O O . TYR A 1 95 ? -6.900 1.403 1.727 1.00 88.56 95 TYR A O 1
ATOM 726 N N . LEU A 1 96 ? -5.758 -0.391 2.450 1.00 86.38 96 LEU A N 1
ATOM 727 C CA . LEU A 1 96 ? -6.932 -1.262 2.545 1.00 86.38 96 LEU A CA 1
ATOM 728 C C . LEU A 1 96 ? -7.853 -0.838 3.692 1.00 86.38 96 LEU A C 1
ATOM 730 O O . LEU A 1 96 ? -9.075 -0.852 3.549 1.00 86.38 96 LEU A O 1
ATOM 734 N N . LEU A 1 97 ? -7.266 -0.424 4.817 1.00 84.75 97 LEU A N 1
ATOM 735 C CA . LEU A 1 97 ? -8.008 0.073 5.972 1.00 84.75 97 LEU A CA 1
ATOM 736 C C . LEU A 1 97 ? -8.699 1.393 5.635 1.00 84.75 97 LEU A C 1
ATOM 738 O O . LEU A 1 97 ? -9.879 1.537 5.934 1.00 84.75 97 LEU A O 1
ATOM 742 N N . LYS A 1 98 ? -8.020 2.276 4.886 1.00 84.94 98 LYS A N 1
ATOM 743 C CA . LYS A 1 98 ? -8.577 3.545 4.394 1.00 84.94 98 LYS A CA 1
ATOM 744 C C . LYS A 1 98 ? -9.862 3.399 3.573 1.00 84.94 98 LYS A C 1
ATOM 746 O O . LYS A 1 98 ? -10.597 4.372 3.426 1.00 84.94 98 LYS A O 1
ATOM 751 N N . GLN A 1 99 ? -10.128 2.229 3.001 1.00 81.69 99 GLN A N 1
ATOM 752 C CA . GLN A 1 99 ? -11.314 1.983 2.173 1.00 81.69 99 GLN A CA 1
ATOM 753 C C . GLN A 1 99 ? -12.497 1.409 2.955 1.00 81.69 99 GLN A C 1
ATOM 755 O O . GLN A 1 99 ? -13.592 1.295 2.405 1.00 81.69 99 GLN A O 1
ATOM 760 N N . LYS A 1 100 ? -12.293 1.033 4.221 1.00 84.31 100 LYS A N 1
ATOM 761 C CA . LYS A 1 100 ? -13.305 0.381 5.047 1.00 84.31 100 LYS A CA 1
ATOM 762 C C . LYS A 1 100 ? -13.811 1.345 6.111 1.00 84.31 100 LYS A C 1
ATOM 764 O O . LYS A 1 100 ? -13.065 1.773 6.987 1.00 84.31 100 LYS A O 1
ATOM 769 N N . GLU A 1 101 ? -15.107 1.625 6.074 1.00 84.75 101 GLU A N 1
ATOM 770 C CA . GLU A 1 101 ? -15.789 2.299 7.175 1.00 84.75 101 GLU A CA 1
ATOM 771 C C . GLU A 1 101 ? -16.169 1.287 8.257 1.00 84.75 101 GLU A C 1
ATOM 773 O O . GLU A 1 101 ? -16.625 0.174 7.972 1.00 84.75 101 GLU A O 1
ATOM 778 N N . VAL A 1 102 ? -15.998 1.683 9.515 1.00 85.75 102 VAL A N 1
ATOM 779 C CA . VAL A 1 102 ? -16.333 0.868 10.680 1.00 85.75 102 VAL A CA 1
ATOM 780 C C . VAL A 1 102 ? -17.294 1.654 11.559 1.00 85.75 102 VAL A C 1
ATOM 782 O O . VAL A 1 102 ? -17.116 2.841 11.837 1.00 85.75 102 VAL A O 1
ATOM 785 N N . SER A 1 103 ? -18.350 0.977 11.996 1.00 86.31 103 SER A N 1
ATOM 786 C CA . SER A 1 103 ? -19.302 1.513 12.960 1.00 86.31 103 SER A CA 1
ATOM 787 C C . SER A 1 103 ? -19.606 0.458 14.010 1.00 86.31 103 SER A C 1
ATOM 789 O O . SER A 1 103 ? -19.642 -0.738 13.718 1.00 86.31 103 SER A O 1
ATOM 791 N N . GLY A 1 104 ? -19.792 0.899 15.245 1.00 86.75 104 GLY A N 1
ATOM 792 C CA . GLY A 1 104 ? -20.059 0.004 16.357 1.00 86.75 104 GLY A CA 1
ATOM 793 C C . GLY A 1 104 ? -20.149 0.760 17.669 1.00 86.75 104 GLY A C 1
ATOM 794 O O . GLY A 1 104 ? -19.614 1.858 17.821 1.00 86.75 104 GLY A O 1
ATOM 795 N N . SER A 1 105 ? -20.873 0.190 18.622 1.00 88.50 105 SER A N 1
ATOM 796 C CA . SER A 1 105 ? -20.968 0.743 19.964 1.00 88.50 105 SER A CA 1
ATOM 797 C C . SER A 1 105 ? -20.933 -0.384 20.974 1.00 88.50 105 SER A C 1
ATOM 799 O O . SER A 1 105 ? -21.728 -1.321 20.911 1.00 88.50 105 SER A O 1
ATOM 801 N N . TRP A 1 106 ? -20.015 -0.255 21.919 1.00 90.94 106 TRP A N 1
ATOM 802 C CA . TRP A 1 106 ? -19.789 -1.196 22.995 1.00 90.94 106 TRP A CA 1
ATOM 803 C C . TRP A 1 106 ? -19.881 -0.449 24.316 1.00 90.94 106 TRP A C 1
ATOM 805 O O . TRP A 1 106 ? -19.412 0.682 24.435 1.00 90.94 106 TRP A O 1
ATOM 815 N N . LYS A 1 107 ? -20.520 -1.066 25.310 1.00 87.12 107 LYS A N 1
ATOM 816 C CA . LYS A 1 107 ? -20.662 -0.477 26.650 1.00 87.12 107 LYS A CA 1
ATOM 817 C C . LYS A 1 107 ? -19.467 -0.781 27.552 1.00 87.12 107 LYS A C 1
ATOM 819 O O . LYS A 1 107 ? -19.169 0.025 28.423 1.00 87.12 107 LYS A O 1
ATOM 824 N N . ASP A 1 108 ? -18.828 -1.924 27.332 1.00 89.62 108 ASP A N 1
ATOM 825 C CA . ASP A 1 108 ? -17.667 -2.406 28.076 1.00 89.62 108 ASP A CA 1
ATOM 826 C C . ASP A 1 108 ? -16.842 -3.298 27.137 1.00 89.62 108 ASP A C 1
ATOM 828 O O . ASP A 1 108 ? -17.112 -4.490 27.016 1.00 89.62 108 ASP A O 1
ATOM 832 N N . ALA A 1 109 ? -15.964 -2.679 26.345 1.00 89.88 109 ALA A N 1
ATOM 833 C CA . ALA A 1 109 ? -15.188 -3.342 25.305 1.00 89.88 109 ALA A CA 1
ATOM 834 C C . ALA A 1 109 ? -13.750 -3.614 25.735 1.00 89.88 109 ALA A C 1
ATOM 836 O O . ALA A 1 109 ? -13.098 -2.806 26.397 1.00 89.88 109 ALA A O 1
ATOM 837 N N . THR A 1 110 ? -13.226 -4.721 25.233 1.00 91.62 110 THR A N 1
ATOM 838 C CA . THR A 1 110 ? -11.809 -5.065 25.275 1.00 91.62 110 THR A CA 1
ATOM 839 C C . THR A 1 110 ? -11.090 -4.626 23.999 1.00 91.62 110 THR A C 1
ATOM 841 O O . THR A 1 110 ? -11.702 -4.433 22.942 1.00 91.62 110 THR A O 1
ATOM 844 N N . LEU A 1 111 ? -9.769 -4.471 24.079 1.00 88.75 111 LEU A N 1
ATOM 845 C CA . LEU A 1 111 ? -8.934 -4.115 22.933 1.00 88.75 111 LEU A CA 1
ATOM 846 C C . LEU A 1 111 ? -9.076 -5.130 21.793 1.00 88.75 111 LEU A C 1
ATOM 848 O O . LEU A 1 111 ? -9.191 -4.733 20.634 1.00 88.75 111 LEU A O 1
ATOM 852 N N . SER A 1 112 ? -9.134 -6.422 22.114 1.00 89.88 112 SER A N 1
ATOM 853 C CA . SER A 1 112 ? -9.342 -7.473 21.115 1.00 89.88 112 SER A CA 1
ATOM 854 C C . SER A 1 112 ? -10.684 -7.358 20.385 1.00 89.88 112 SER A C 1
ATOM 856 O O . SER A 1 112 ? -10.737 -7.576 19.175 1.00 89.88 112 SER A O 1
ATOM 858 N N . GLU A 1 113 ? -11.764 -6.987 21.078 1.00 88.69 113 GLU A N 1
ATOM 859 C CA . GLU A 1 113 ? -13.090 -6.828 20.462 1.00 88.69 113 GLU A CA 1
ATOM 860 C C . GLU A 1 113 ? -13.132 -5.646 19.491 1.00 88.69 113 GLU A C 1
ATOM 862 O O . GLU A 1 113 ? -13.656 -5.770 18.381 1.00 88.69 113 GLU A O 1
ATOM 867 N N . VAL A 1 114 ? -12.544 -4.514 19.883 1.00 88.56 114 VAL A N 1
ATOM 868 C CA . VAL A 1 114 ? -12.501 -3.312 19.040 1.00 88.56 114 VAL A CA 1
ATOM 869 C C . VAL A 1 114 ? -11.605 -3.544 17.824 1.00 88.56 114 VAL A C 1
ATOM 871 O O . VAL A 1 114 ? -12.028 -3.294 16.694 1.00 88.56 114 VAL A O 1
ATOM 874 N N . LEU A 1 115 ? -10.410 -4.110 18.019 1.00 88.00 115 LEU A N 1
ATOM 875 C CA . LEU A 1 115 ? -9.512 -4.454 16.914 1.00 88.00 115 LEU A CA 1
ATOM 876 C C . LEU A 1 115 ? -10.120 -5.504 15.980 1.00 88.00 115 LEU A C 1
ATOM 878 O O . LEU A 1 115 ? -9.934 -5.401 14.772 1.00 88.00 115 LEU A O 1
ATOM 882 N N . GLY A 1 116 ? -10.894 -6.461 16.499 1.00 87.19 116 GLY A N 1
ATOM 883 C CA . GLY A 1 116 ? -11.619 -7.441 15.686 1.00 87.19 116 GLY A CA 1
ATOM 884 C C . GLY A 1 116 ? -12.701 -6.826 14.799 1.00 87.19 116 GLY A C 1
ATOM 885 O O . GLY A 1 116 ? -12.940 -7.306 13.692 1.00 87.19 116 GLY A O 1
ATOM 886 N N . ALA A 1 117 ? -13.335 -5.740 15.245 1.00 84.50 117 ALA A N 1
ATOM 887 C CA . ALA A 1 117 ? -14.302 -5.009 14.431 1.00 84.50 117 ALA A CA 1
ATOM 888 C C . ALA A 1 117 ? -13.619 -4.169 13.335 1.00 84.50 117 ALA A C 1
ATOM 890 O O . ALA A 1 117 ? -14.112 -4.078 12.203 1.00 84.50 117 ALA A O 1
ATOM 891 N N . ILE A 1 118 ? -12.471 -3.571 13.663 1.00 84.94 118 ILE A N 1
ATOM 892 C CA . ILE A 1 118 ? -11.745 -2.655 12.780 1.00 84.94 118 ILE A CA 1
ATOM 893 C C . ILE A 1 118 ? -10.931 -3.431 11.737 1.00 84.94 118 ILE A C 1
ATOM 895 O O . ILE A 1 118 ? -11.109 -3.249 10.525 1.00 84.94 118 ILE A O 1
ATOM 899 N N . CYS A 1 119 ? -10.074 -4.335 12.202 1.00 81.75 119 CYS A N 1
ATOM 900 C CA . CYS A 1 119 ? -8.996 -4.935 11.434 1.00 81.75 119 CYS A CA 1
ATOM 901 C C . CYS A 1 119 ? -9.465 -6.187 10.663 1.00 81.75 119 CYS A C 1
ATOM 903 O O . CYS A 1 119 ? -9.918 -7.154 11.272 1.00 81.75 119 CYS A O 1
ATOM 905 N N . PRO A 1 120 ? -9.359 -6.215 9.321 1.00 72.62 120 PRO A N 1
ATOM 906 C CA . PRO A 1 120 ? -9.729 -7.371 8.509 1.00 72.62 120 PRO A CA 1
ATOM 907 C C . PRO A 1 120 ? -8.632 -8.448 8.443 1.00 72.62 120 PRO A C 1
ATOM 909 O O . PRO A 1 120 ? -8.851 -9.490 7.829 1.00 72.62 120 PRO A O 1
ATOM 912 N N . ILE A 1 121 ? -7.454 -8.201 9.026 1.00 73.81 121 ILE A N 1
ATOM 913 C CA . ILE A 1 121 ? -6.311 -9.122 9.008 1.00 73.81 121 ILE A CA 1
ATOM 914 C C . ILE A 1 121 ? -6.076 -9.746 10.390 1.00 73.81 121 ILE A C 1
ATOM 916 O O . ILE A 1 121 ? -6.444 -9.146 11.403 1.00 73.81 121 ILE A O 1
ATOM 920 N N . PRO A 1 122 ? -5.443 -10.932 10.465 1.00 79.12 122 PRO A N 1
ATOM 921 C CA . PRO A 1 122 ? -5.071 -11.532 11.739 1.00 79.12 122 PRO A CA 1
ATOM 922 C C . PRO A 1 122 ? -4.169 -10.597 12.550 1.00 79.12 122 PRO A C 1
ATOM 924 O O . PRO A 1 122 ? -3.165 -10.097 12.046 1.00 79.12 122 PRO A O 1
ATOM 927 N N . PHE A 1 123 ? -4.502 -10.401 13.822 1.00 82.38 123 PHE A N 1
ATOM 928 C CA . PHE A 1 123 ? -3.718 -9.594 14.751 1.00 82.38 123 PHE A CA 1
ATOM 929 C C . PHE A 1 123 ? -3.435 -10.376 16.032 1.00 82.38 123 PHE A C 1
ATOM 931 O O . PHE A 1 123 ? -4.115 -11.348 16.365 1.00 82.38 123 PHE A O 1
ATOM 938 N N . LYS A 1 124 ? -2.410 -9.936 16.764 1.00 85.75 124 LYS A N 1
ATOM 939 C CA . LYS A 1 124 ? -2.068 -10.474 18.078 1.00 85.75 124 LYS A CA 1
ATOM 940 C C . LYS A 1 124 ? -2.034 -9.346 19.091 1.00 85.75 124 LYS A C 1
ATOM 942 O O . LYS A 1 124 ? -1.192 -8.456 19.008 1.00 85.75 124 LYS A O 1
ATOM 947 N N . VAL A 1 125 ? -2.912 -9.429 20.081 1.00 85.38 125 VAL A N 1
ATOM 948 C CA . VAL A 1 125 ? -2.887 -8.535 21.235 1.00 85.38 125 VAL A CA 1
ATOM 949 C C . VAL A 1 125 ? -1.893 -9.089 22.252 1.00 85.38 125 VAL A C 1
ATOM 951 O O . VAL A 1 125 ? -2.003 -10.234 22.687 1.00 85.38 125 VAL A O 1
ATOM 954 N N . LEU A 1 126 ? -0.877 -8.295 22.601 1.00 87.12 126 LEU A N 1
ATOM 955 C CA . LEU A 1 126 ? 0.154 -8.703 23.567 1.00 87.12 126 LEU A CA 1
ATOM 956 C C . LEU A 1 126 ? -0.372 -8.711 25.007 1.00 87.12 126 LEU A C 1
ATOM 958 O O . LEU A 1 126 ? 0.085 -9.503 25.829 1.00 87.12 126 LEU A O 1
ATOM 962 N N . ARG A 1 127 ? -1.324 -7.826 25.307 1.00 88.31 127 ARG A N 1
ATOM 963 C CA . ARG A 1 127 ? -1.981 -7.714 26.605 1.00 88.31 127 ARG A CA 1
ATOM 964 C C . ARG A 1 127 ? -3.412 -7.247 26.405 1.00 88.31 127 ARG A C 1
ATOM 966 O O . ARG A 1 127 ? -3.624 -6.220 25.771 1.00 88.31 127 ARG A O 1
ATOM 973 N N . GLU A 1 128 ? -4.360 -7.972 26.988 1.00 89.31 128 GLU A N 1
ATOM 974 C CA . GLU A 1 128 ? -5.756 -7.551 26.964 1.00 89.31 128 GLU A CA 1
ATOM 975 C C . GLU A 1 128 ? -5.949 -6.305 27.831 1.00 89.31 128 GLU A C 1
ATOM 977 O O . GLU A 1 128 ? -5.462 -6.234 28.967 1.00 89.31 128 GLU A O 1
ATOM 982 N N . ILE A 1 129 ? -6.639 -5.314 27.273 1.00 90.62 129 ILE A N 1
ATOM 983 C CA . ILE A 1 129 ? -6.912 -4.034 27.923 1.00 90.62 129 ILE A CA 1
A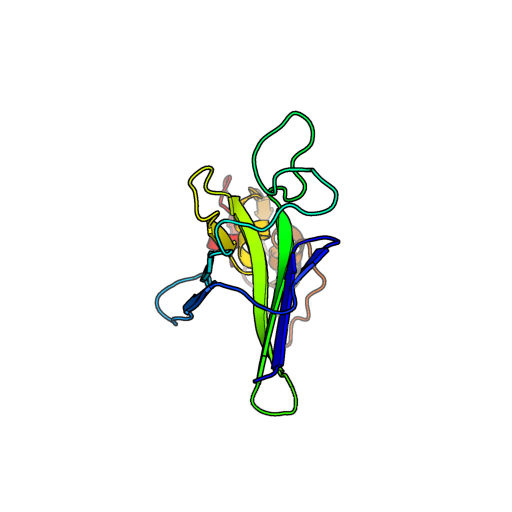TOM 984 C C . ILE A 1 129 ? -8.417 -3.807 27.880 1.00 90.62 129 ILE A C 1
ATOM 986 O O . ILE A 1 129 ? -9.042 -3.942 26.832 1.00 90.62 129 ILE A O 1
ATOM 990 N N . GLN A 1 130 ? -8.984 -3.451 29.031 1.00 89.38 130 GLN A N 1
ATOM 991 C CA . GLN A 1 130 ? -10.355 -2.969 29.132 1.00 89.38 130 GLN A CA 1
ATOM 992 C C . GLN A 1 130 ? -10.399 -1.505 28.689 1.00 89.38 130 GLN A C 1
ATOM 994 O O . GLN A 1 130 ? -9.759 -0.651 29.303 1.00 89.38 130 GLN A O 1
ATOM 999 N N . LEU A 1 131 ? -11.120 -1.239 27.602 1.00 86.81 131 LEU A N 1
ATOM 1000 C CA . LEU A 1 131 ? -11.320 0.093 27.030 1.00 86.81 131 LEU A CA 1
ATOM 1001 C C . LEU A 1 131 ? -12.584 0.765 27.589 1.00 86.81 131 LEU A C 1
ATOM 1003 O O . LEU A 1 131 ? -12.721 1.984 27.486 1.00 86.81 131 LEU A O 1
ATOM 1007 N N . GLY A 1 132 ? -13.493 -0.005 28.201 1.00 88.25 132 GLY A N 1
ATOM 1008 C CA . GLY A 1 132 ? -14.779 0.499 28.676 1.00 88.25 132 GLY A CA 1
ATOM 1009 C C . GLY A 1 132 ? -15.709 0.860 27.506 1.00 88.25 132 GLY A C 1
ATOM 1010 O O . GLY A 1 132 ? -15.712 0.159 26.490 1.00 88.25 132 GLY A O 1
ATOM 1011 N N . PRO A 1 133 ? -16.540 1.912 27.610 1.00 87.94 133 PRO A N 1
ATOM 1012 C CA . PRO A 1 133 ? -17.481 2.258 26.551 1.00 87.94 133 PRO A CA 1
ATOM 1013 C C . PRO A 1 133 ? -16.773 2.854 25.325 1.00 87.94 133 PRO A C 1
ATOM 1015 O O . PRO A 1 133 ? -16.152 3.912 25.406 1.00 87.94 133 PRO A O 1
ATOM 1018 N N . VAL A 1 134 ? -16.938 2.215 24.166 1.00 87.56 134 VAL A N 1
ATOM 1019 C CA . VAL A 1 134 ? -16.359 2.636 22.879 1.00 87.56 134 VAL A CA 1
ATOM 1020 C C . VAL A 1 134 ? -17.477 2.860 21.866 1.00 87.56 134 VAL A C 1
ATOM 1022 O O . VAL A 1 134 ? -18.409 2.061 21.759 1.00 87.56 134 VAL A O 1
ATOM 1025 N N . ARG A 1 135 ? -17.398 3.947 21.093 1.00 86.88 135 ARG A N 1
ATOM 1026 C CA . ARG A 1 135 ? -18.332 4.231 19.999 1.00 86.88 135 ARG A CA 1
ATOM 1027 C C . ARG A 1 135 ? -17.572 4.692 18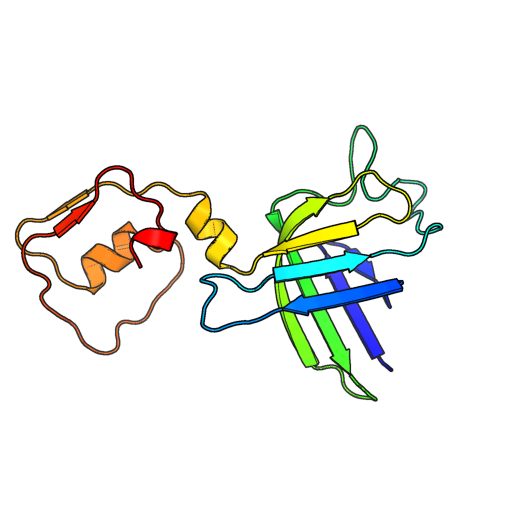.762 1.00 86.88 135 ARG A C 1
ATOM 1029 O O . ARG A 1 135 ? -16.845 5.675 18.816 1.00 86.88 135 ARG A O 1
ATOM 1036 N N . LEU A 1 136 ? -17.805 3.997 17.658 1.00 86.38 136 LEU A N 1
ATOM 1037 C CA . LEU A 1 136 ? -17.302 4.303 16.326 1.00 86.38 136 LEU A CA 1
ATOM 1038 C C . LEU A 1 136 ? -18.505 4.643 15.444 1.00 86.38 136 LEU A C 1
ATOM 1040 O O . LEU A 1 136 ? -19.436 3.840 15.329 1.00 86.38 136 LEU A O 1
ATOM 1044 N N . ASP A 1 137 ? -18.510 5.831 14.847 1.00 85.38 137 ASP A N 1
ATOM 1045 C CA . ASP A 1 137 ? -19.604 6.305 13.994 1.00 85.38 137 ASP A CA 1
ATOM 1046 C C . ASP A 1 137 ? -19.086 6.593 12.587 1.00 85.38 137 ASP A C 1
ATOM 1048 O O . ASP A 1 137 ? -18.593 7.684 12.316 1.00 85.38 137 ASP A O 1
ATOM 1052 N N . LYS A 1 138 ? -19.151 5.572 11.722 1.00 81.94 138 LYS A N 1
ATOM 1053 C CA . LYS A 1 138 ? -18.687 5.615 10.324 1.00 81.94 138 LYS A CA 1
ATOM 1054 C C . LYS A 1 138 ? -17.296 6.233 10.175 1.00 81.94 138 LYS A C 1
ATOM 1056 O O . LYS A 1 138 ? -17.052 7.053 9.296 1.00 81.94 138 LYS A O 1
ATOM 1061 N N . VAL A 1 139 ? -16.392 5.838 11.061 1.00 84.00 139 VAL A N 1
ATOM 1062 C CA . VAL A 1 139 ? -14.996 6.260 10.980 1.00 84.00 139 VAL A CA 1
ATOM 1063 C C . VAL A 1 139 ? -14.239 5.320 10.064 1.00 84.00 139 VAL A C 1
ATOM 1065 O O . VAL A 1 139 ? -14.587 4.142 9.918 1.00 84.00 139 VAL A O 1
ATOM 1068 N N . ASN A 1 140 ? -13.193 5.842 9.444 1.00 81.12 140 ASN A N 1
ATOM 1069 C CA . ASN A 1 140 ? -12.298 5.028 8.655 1.00 81.12 140 ASN A CA 1
ATOM 1070 C C . ASN A 1 140 ? -11.551 4.038 9.565 1.00 81.12 140 ASN A C 1
ATOM 1072 O O . ASN A 1 140 ? -11.077 4.425 10.633 1.00 81.12 140 ASN A O 1
ATOM 1076 N N . ALA A 1 141 ? -11.403 2.777 9.152 1.00 80.75 141 ALA A N 1
ATOM 1077 C CA . ALA A 1 141 ? -10.650 1.789 9.921 1.00 80.75 141 ALA A CA 1
ATOM 1078 C C . ALA A 1 141 ? -9.206 2.240 10.208 1.00 80.75 141 ALA A C 1
ATOM 1080 O O . ALA A 1 141 ? -8.673 1.916 11.263 1.00 80.75 141 ALA A O 1
ATOM 1081 N N . ALA A 1 142 ? -8.596 3.009 9.298 1.00 79.94 142 ALA A N 1
ATOM 1082 C CA . ALA A 1 142 ? -7.259 3.569 9.490 1.00 79.94 142 ALA A CA 1
ATOM 1083 C C . ALA A 1 142 ? -7.212 4.677 10.559 1.00 79.94 142 ALA A C 1
ATOM 1085 O O . ALA A 1 142 ? -6.197 4.837 11.219 1.00 79.94 142 ALA A O 1
ATOM 1086 N N . GLU A 1 143 ? -8.294 5.438 10.733 1.00 78.50 143 GLU A N 1
ATOM 1087 C CA . GLU A 1 143 ? -8.384 6.505 11.744 1.00 78.50 143 GLU A CA 1
ATOM 1088 C C . GLU A 1 143 ? -8.773 5.969 13.126 1.00 78.50 143 GLU A C 1
ATOM 1090 O O . GLU A 1 143 ? -8.545 6.626 14.137 1.00 78.50 143 GLU A O 1
ATOM 1095 N N . ALA A 1 144 ? -9.407 4.796 13.167 1.00 77.31 144 ALA A N 1
ATOM 1096 C CA . ALA A 1 144 ? -9.857 4.153 14.397 1.00 77.31 144 ALA A CA 1
ATOM 1097 C C . ALA A 1 144 ? -8.753 3.355 15.124 1.00 77.31 144 ALA A C 1
ATOM 1099 O O . ALA A 1 144 ? -8.993 2.893 16.242 1.00 77.31 144 ALA A O 1
ATOM 1100 N N . LEU A 1 145 ? -7.600 3.155 14.475 1.00 71.88 145 LEU A N 1
ATOM 1101 C CA . LEU A 1 145 ? -6.416 2.437 14.965 1.00 71.88 145 LEU A CA 1
ATOM 1102 C C . LEU A 1 145 ? -5.432 3.392 15.650 1.00 71.88 145 LEU A C 1
ATOM 1104 O O . LEU A 1 145 ? -4.903 2.992 16.712 1.00 71.88 145 LEU A O 1
#